Protein AF-0000000087535890 (afdb_homodimer)

Radius of gyration: 18.13 Å; Cα contacts (8 Å, |Δi|>4): 231; chains: 2; bounding box: 30×66×37 Å

Organism: NCBI:txid39488

Solvent-accessible surface area (backbone atoms only — not comparable to full-atom values): 9584 Å² total; per-residue (Å²): 128,62,66,69,53,56,51,42,22,40,35,28,45,42,50,36,36,70,68,44,39,50,53,51,56,54,28,70,76,42,71,39,33,67,68,61,49,46,72,75,47,94,60,54,68,70,59,50,51,51,51,48,50,48,30,42,75,38,46,49,34,42,77,47,78,55,89,96,42,54,36,33,33,62,30,28,66,54,31,39,53,41,15,54,57,40,33,60,60,32,104,128,61,68,69,52,55,52,42,22,40,35,28,45,45,51,34,35,69,67,45,41,51,52,51,57,54,27,70,75,41,72,40,33,67,69,61,48,45,71,73,47,94,60,54,67,70,57,51,49,53,52,48,50,49,29,42,75,37,46,49,35,42,77,47,79,54,90,97,42,52,34,32,33,60,29,29,66,54,30,37,53,42,15,54,57,40,32,61,60,32,102

Sequence (182 aa):
MNKKFVVHARVLKAMSDENRLRILDLLREREYNASELLDEMDFGQSTLSHHMRILLQAGAVKARKNGKWTYYSLNKEIFSTVSEWIAEYGEMNKKFVVHARVLKAMSDENRLRILDLLREREYNASELLDEMDFGQSTLSHHMRILLQAGAVKARKNGKWTYYSLNKEIFSTVSEWIAEYGE

pLDDT: mean 94.13, std 8.7, range [44.62, 98.56]

Foldseek 3Di:
DPPLVVLLVLQVVLCVDPLSVVLQVVQVVHKDWLVRSQVVDPDDSVVSVVSVVSCVVSVQKDWDDDVPTIIIHGPVVNVVSSVVVVVVVVD/DPPLVVLLVLQVVLCVDPLSVVLQVVQVVHKDWLVRSQVVDPDDSVVSVVSVVSCVVSVQKDWDDDVPTIIIHGPVVNVVSSVVVVVVVVD

Nearest PDB structures (foldseek):
  7p6f-assembly2_CCC-2  TM=9.336E-01  e=3.146E-07  Streptomyces griseus
  7p6f-assembly1_BBB  TM=9.376E-01  e=7.823E-07  Streptomyces griseus
  3f6o-assembly1_A  TM=8.842E-01  e=6.436E-07  Rhodococcus jostii RHA1
  3f6v-assembly1_A-2  TM=8.849E-01  e=7.823E-07  Rhodococcus jostii RHA1
  4k2e-assembly1_B  TM=7.793E-01  e=6.436E-07  Vibrio cholerae O1 biovar El Tor str. N16961

Secondary structure (DSSP, 8-state):
--HHHHHHHHHHHHHTSHHHHHHHHHHHHS-EEHHHHHHT-SS-HHHHHHHHHHHHHTTSEEEEEETTEEEEEE-HHHHHHHHHHHHGGG-/--HHHHHHHHHHHHHTSHHHHHHHHHHHHS-EEHHHHHHT-SS-HHHHHHHHHHHHHTTSEEEEEETTEEEEEE-HHHHHHHHHHHHGGG-

Structure (mmCIF, N/CA/C/O backbone):
data_AF-0000000087535890-model_v1
#
loop_
_entity.id
_entity.type
_entity.pdbx_description
1 polymer 'ArsR family transcriptional regulator'
#
loop_
_atom_site.group_PDB
_atom_site.id
_atom_site.type_symbol
_atom_site.label_atom_id
_atom_site.label_alt_id
_atom_site.label_comp_id
_atom_site.label_asym_id
_atom_site.label_entity_id
_atom_site.label_seq_id
_atom_site.pdbx_PDB_ins_code
_atom_site.Cartn_x
_atom_site.Cartn_y
_atom_site.Cartn_z
_atom_site.occupancy
_atom_site.B_iso_or_equiv
_atom_site.auth_seq_id
_atom_site.auth_comp_id
_atom_site.auth_asym_id
_atom_site.auth_atom_id
_atom_site.pdbx_PDB_model_num
ATOM 1 N N . MET A 1 1 ? 3.092 0.741 17.969 1 44.91 1 MET A N 1
ATOM 2 C CA . MET A 1 1 ? 2.523 0.542 16.641 1 44.91 1 MET A CA 1
ATOM 3 C C . MET A 1 1 ? 1.723 -0.755 16.578 1 44.91 1 MET A C 1
ATOM 5 O O . MET A 1 1 ? 2.213 -1.812 16.984 1 44.91 1 MET A O 1
ATOM 9 N N . ASN A 1 2 ? 0.434 -0.676 16.516 1 57.34 2 ASN A N 1
ATOM 10 C CA . ASN A 1 2 ? -0.411 -1.859 16.641 1 57.34 2 ASN A CA 1
ATOM 11 C C . ASN A 1 2 ? -0.074 -2.898 15.578 1 57.34 2 ASN A C 1
ATOM 13 O O . ASN A 1 2 ? 0.316 -2.547 14.461 1 57.34 2 ASN A O 1
ATOM 17 N N . LYS A 1 3 ? 0.353 -4.129 15.906 1 59.72 3 LYS A N 1
ATOM 18 C CA . LYS A 1 3 ? 0.705 -5.289 15.094 1 59.72 3 LYS A CA 1
ATOM 19 C C . LYS A 1 3 ? -0.044 -5.281 13.766 1 59.72 3 LYS A C 1
ATOM 21 O O . LYS A 1 3 ? 0.509 -5.668 12.734 1 59.72 3 LYS A O 1
ATOM 26 N N . LYS A 1 4 ? -1.198 -4.906 13.828 1 70.12 4 LYS A N 1
ATOM 27 C CA . LYS A 1 4 ? -2.027 -4.863 12.633 1 70.12 4 LYS A CA 1
ATOM 28 C C . LYS A 1 4 ? -1.48 -3.861 11.617 1 70.12 4 LYS A C 1
ATOM 30 O O . LYS A 1 4 ? -1.542 -4.094 10.406 1 70.12 4 LYS A O 1
ATOM 35 N N . PHE A 1 5 ? -0.737 -2.928 12.242 1 75.44 5 PHE A N 1
ATOM 36 C CA . PHE A 1 5 ? -0.159 -1.899 11.383 1 75.44 5 PHE A CA 1
ATOM 37 C C . PHE A 1 5 ? 1.041 -2.443 10.617 1 75.44 5 PHE A C 1
ATOM 39 O O . PHE A 1 5 ? 1.198 -2.174 9.43 1 75.44 5 PHE A O 1
ATOM 46 N N . VAL A 1 6 ? 1.677 -3.387 11.32 1 82.62 6 VAL A N 1
ATOM 47 C CA . VAL A 1 6 ? 2.914 -3.898 10.734 1 82.62 6 VAL A CA 1
ATOM 48 C C . VAL A 1 6 ? 2.59 -4.812 9.562 1 82.62 6 VAL A C 1
ATOM 50 O O . VAL A 1 6 ? 3.217 -4.719 8.5 1 82.62 6 VAL A O 1
ATOM 53 N N . VAL A 1 7 ? 1.559 -5.625 9.734 1 88.75 7 VAL A N 1
ATOM 54 C CA . VAL A 1 7 ? 1.182 -6.566 8.688 1 88.75 7 VAL A CA 1
ATOM 55 C C . VAL A 1 7 ? 0.632 -5.805 7.484 1 88.75 7 VAL A C 1
ATOM 57 O O . VAL A 1 7 ? 0.99 -6.098 6.34 1 88.75 7 VAL A O 1
ATOM 60 N N . HIS A 1 8 ? -0.123 -4.809 7.738 1 90.69 8 HIS A N 1
ATOM 61 C CA . HIS A 1 8 ? -0.719 -4.02 6.668 1 90.69 8 HIS A CA 1
ATOM 62 C C . HIS A 1 8 ? 0.344 -3.242 5.898 1 90.69 8 HIS A C 1
ATOM 64 O O . HIS A 1 8 ? 0.326 -3.209 4.668 1 90.69 8 HIS A O 1
ATOM 70 N N . ALA A 1 9 ? 1.302 -2.801 6.68 1 90.44 9 ALA A N 1
ATOM 71 C CA . ALA A 1 9 ? 2.385 -2.061 6.035 1 90.44 9 ALA A CA 1
ATOM 72 C C . ALA A 1 9 ? 3.205 -2.971 5.125 1 90.44 9 ALA A C 1
ATOM 74 O O . 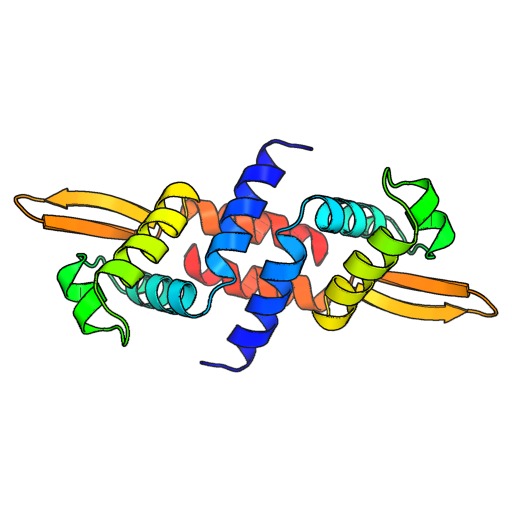ALA A 1 9 ? 3.629 -2.559 4.043 1 90.44 9 ALA A O 1
ATOM 75 N N . ARG A 1 10 ? 3.441 -4.172 5.52 1 92.44 10 ARG A N 1
ATOM 76 C CA . ARG A 1 10 ? 4.184 -5.133 4.715 1 92.44 10 ARG A CA 1
ATOM 77 C C . ARG A 1 10 ? 3.441 -5.449 3.418 1 92.44 10 ARG A C 1
ATOM 79 O O . ARG A 1 10 ? 4.055 -5.555 2.355 1 92.44 10 ARG A O 1
ATOM 86 N N . VAL A 1 11 ? 2.156 -5.602 3.559 1 95.62 11 VAL A N 1
ATOM 87 C CA . VAL A 1 11 ? 1.337 -5.906 2.391 1 95.62 11 VAL A CA 1
ATOM 88 C C . VAL A 1 11 ? 1.341 -4.715 1.433 1 95.62 11 VAL A C 1
ATOM 90 O O . VAL A 1 11 ? 1.484 -4.887 0.22 1 95.62 11 VAL A O 1
ATOM 93 N N . LEU A 1 12 ? 1.231 -3.514 2.008 1 94.81 12 LEU A N 1
ATOM 94 C CA . LEU A 1 12 ? 1.282 -2.312 1.18 1 94.81 12 LEU A CA 1
ATOM 95 C C . LEU A 1 12 ? 2.6 -2.236 0.415 1 94.81 12 LEU A C 1
ATOM 97 O O . LEU A 1 12 ? 2.607 -1.967 -0.789 1 94.81 12 LEU A O 1
ATOM 101 N N . LYS A 1 13 ? 3.65 -2.49 1.114 1 93.75 13 LYS A N 1
ATOM 102 C CA . LYS A 1 13 ? 4.973 -2.463 0.497 1 93.75 13 LYS A CA 1
ATOM 103 C C . LYS A 1 13 ? 5.082 -3.496 -0.622 1 93.75 13 LYS A C 1
ATOM 105 O O . LYS A 1 13 ? 5.633 -3.211 -1.686 1 93.75 13 LYS A O 1
ATOM 110 N N . ALA A 1 14 ? 4.566 -4.605 -0.375 1 95.5 14 ALA A N 1
ATOM 111 C CA . ALA A 1 14 ? 4.605 -5.676 -1.368 1 95.5 14 ALA A CA 1
ATOM 112 C C . ALA A 1 14 ? 3.828 -5.289 -2.623 1 95.5 14 ALA A C 1
ATOM 114 O O . ALA A 1 14 ? 4.227 -5.637 -3.738 1 95.5 14 ALA A O 1
ATOM 115 N N . MET A 1 15 ? 2.771 -4.547 -2.479 1 94.5 15 MET A N 1
ATOM 116 C CA . MET A 1 15 ? 1.886 -4.176 -3.58 1 94.5 15 MET A CA 1
ATOM 117 C C . MET A 1 15 ? 2.402 -2.936 -4.301 1 94.5 15 MET A C 1
ATOM 119 O O . MET A 1 15 ? 1.854 -2.537 -5.328 1 94.5 15 MET A O 1
ATOM 123 N N . SER A 1 16 ? 3.371 -2.281 -3.758 1 93.38 16 SER A N 1
ATOM 124 C CA . SER A 1 16 ? 3.793 -0.987 -4.285 1 93.38 16 SER A CA 1
ATOM 125 C C . SER A 1 16 ? 4.715 -1.153 -5.488 1 93.38 16 SER A C 1
ATOM 127 O O . SER A 1 16 ? 5.125 -0.167 -6.102 1 93.38 16 SER A O 1
ATOM 129 N N . ASP A 1 17 ? 5.043 -2.35 -5.918 1 94.06 17 ASP A N 1
ATOM 130 C CA . ASP A 1 17 ? 5.902 -2.654 -7.059 1 94.06 17 ASP A CA 1
ATOM 131 C C . ASP A 1 17 ? 5.074 -3.074 -8.273 1 94.06 17 ASP A C 1
ATOM 133 O O . ASP A 1 17 ? 4.18 -3.916 -8.156 1 94.06 17 ASP A O 1
ATOM 137 N N . GLU A 1 18 ? 5.434 -2.535 -9.375 1 92.44 18 GLU A N 1
ATOM 138 C CA . GLU A 1 18 ? 4.648 -2.756 -10.586 1 92.44 18 GLU A CA 1
ATOM 139 C C . GLU A 1 18 ? 4.645 -4.23 -10.984 1 92.44 18 GLU A C 1
ATOM 141 O O . GLU A 1 18 ? 3.613 -4.766 -11.383 1 92.44 18 GLU A O 1
ATOM 146 N N . ASN A 1 19 ? 5.773 -4.801 -10.938 1 94.81 19 ASN A N 1
ATOM 147 C CA . ASN A 1 19 ? 5.859 -6.215 -11.297 1 94.81 19 ASN A CA 1
ATOM 148 C C . ASN A 1 19 ? 5.051 -7.082 -10.336 1 94.81 19 ASN A C 1
ATOM 150 O O . ASN A 1 19 ? 4.391 -8.031 -10.758 1 94.81 19 ASN A O 1
ATOM 154 N N . ARG A 1 20 ? 5.121 -6.789 -9.141 1 96.5 20 ARG A N 1
ATOM 155 C CA . ARG A 1 20 ? 4.352 -7.547 -8.164 1 96.5 20 ARG A CA 1
ATOM 156 C C . ARG A 1 20 ? 2.854 -7.34 -8.359 1 96.5 20 ARG A C 1
ATOM 158 O O . ARG A 1 20 ? 2.061 -8.258 -8.148 1 96.5 20 ARG A O 1
ATOM 165 N N . LEU A 1 21 ? 2.445 -6.16 -8.758 1 95 21 LEU A N 1
ATOM 166 C CA . LEU A 1 21 ? 1.038 -5.926 -9.062 1 95 21 LEU A CA 1
ATOM 167 C C . LEU A 1 21 ? 0.593 -6.77 -10.25 1 95 21 LEU A C 1
ATOM 169 O O . LEU A 1 21 ? -0.532 -7.273 -10.273 1 95 21 LEU A O 1
ATOM 173 N N . ARG A 1 22 ? 1.452 -6.855 -11.156 1 95.12 22 ARG A N 1
ATOM 174 C CA . ARG A 1 22 ? 1.145 -7.688 -12.312 1 95.12 22 ARG A CA 1
ATOM 175 C C . ARG A 1 22 ? 0.943 -9.141 -11.906 1 95.12 22 ARG A C 1
ATOM 177 O O . ARG A 1 22 ? 0.009 -9.797 -12.367 1 95.12 22 ARG A O 1
ATOM 184 N N . ILE A 1 23 ? 1.813 -9.594 -11.086 1 97.75 23 ILE A N 1
ATOM 185 C CA . ILE A 1 23 ? 1.702 -10.961 -10.578 1 97.75 23 ILE A CA 1
ATOM 186 C C . ILE A 1 23 ? 0.367 -11.133 -9.859 1 97.75 23 ILE A C 1
ATOM 188 O O . ILE A 1 23 ? -0.351 -12.109 -10.102 1 97.75 23 ILE A O 1
ATOM 192 N N . LEU A 1 24 ? 0.043 -10.25 -9.023 1 97.38 24 LEU A N 1
ATOM 193 C CA . LEU A 1 24 ? -1.197 -10.328 -8.258 1 97.38 24 LEU A CA 1
ATOM 194 C C . LEU A 1 24 ? -2.408 -10.312 -9.18 1 97.38 24 LEU A C 1
ATOM 196 O O . LEU A 1 24 ? -3.398 -11.008 -8.93 1 97.38 24 LEU A O 1
ATOM 200 N N . ASP A 1 25 ? -2.33 -9.523 -10.188 1 95.94 25 ASP A N 1
ATOM 201 C CA . ASP A 1 25 ? -3.432 -9.453 -11.148 1 95.94 25 ASP A CA 1
ATOM 202 C C . ASP A 1 25 ? -3.66 -10.805 -11.82 1 95.94 25 ASP A C 1
ATOM 204 O O . ASP A 1 25 ? -4.801 -11.227 -12.016 1 95.94 25 ASP A O 1
ATOM 208 N N . LEU A 1 26 ? -2.623 -11.438 -12.195 1 97.5 26 LEU A N 1
ATOM 209 C CA . LEU A 1 26 ? -2.738 -12.773 -12.773 1 97.5 26 LEU A CA 1
ATOM 210 C C . LEU A 1 26 ? -3.391 -13.734 -11.789 1 97.5 26 LEU A C 1
ATOM 212 O O . LEU A 1 26 ? -4.273 -14.508 -12.164 1 97.5 26 LEU A O 1
ATOM 216 N N . LEU A 1 27 ? -3.016 -13.625 -10.562 1 97.88 27 LEU A N 1
ATOM 217 C CA . LEU A 1 27 ? -3.475 -14.555 -9.531 1 97.88 27 LEU A CA 1
ATOM 218 C C . LEU A 1 27 ? -4.934 -14.289 -9.18 1 97.88 27 LEU A C 1
ATOM 220 O O . LEU A 1 27 ? -5.582 -15.125 -8.539 1 97.88 27 LEU A O 1
ATOM 224 N N . ARG A 1 28 ? -5.395 -13.172 -9.547 1 96.06 28 ARG A N 1
ATOM 225 C CA . ARG A 1 28 ? -6.82 -12.914 -9.375 1 96.06 28 ARG A CA 1
ATOM 226 C C . ARG A 1 28 ? -7.652 -13.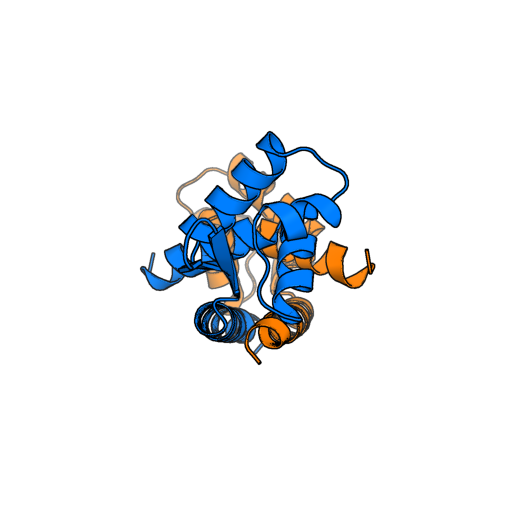82 -10.273 1 96.06 28 ARG A C 1
ATOM 228 O O . ARG A 1 28 ? -8.82 -14.094 -9.977 1 96.06 28 ARG A O 1
ATOM 235 N N . GLU A 1 29 ? -7.094 -14.195 -11.297 1 95.81 29 GLU A N 1
ATOM 236 C CA . GLU A 1 29 ? -7.816 -14.977 -12.297 1 95.81 29 GLU A CA 1
ATOM 237 C C . GLU A 1 29 ? -7.859 -16.453 -11.914 1 95.81 29 GLU A C 1
ATOM 239 O O . GLU A 1 29 ? -8.891 -17.109 -12.086 1 95.81 29 GLU A O 1
ATOM 244 N N . ARG A 1 30 ? -6.789 -16.953 -11.547 1 96.81 30 ARG A N 1
ATOM 245 C CA . ARG A 1 30 ? -6.633 -18.344 -11.172 1 96.81 30 ARG A CA 1
ATOM 246 C C . ARG A 1 30 ? -5.301 -18.578 -10.461 1 96.81 30 ARG A C 1
ATOM 248 O O . ARG A 1 30 ? -4.52 -17.641 -10.273 1 96.81 30 ARG A O 1
ATOM 255 N N . GLU A 1 31 ? -5.098 -19.797 -9.977 1 97.88 31 GLU A N 1
ATOM 256 C CA . GLU A 1 31 ? -3.789 -20.188 -9.461 1 97.88 31 GLU A CA 1
ATOM 257 C C . GLU A 1 31 ? -2.777 -20.359 -10.594 1 97.88 31 GLU A C 1
ATOM 259 O O . GLU A 1 31 ? -3.141 -20.75 -11.703 1 97.88 31 GLU A O 1
ATOM 264 N N . TYR A 1 32 ? -1.503 -20.062 -10.305 1 98.19 32 TYR A N 1
ATOM 265 C CA . TYR A 1 32 ? -0.398 -20.266 -11.234 1 98.19 32 TYR A CA 1
ATOM 266 C C . TYR A 1 32 ? 0.781 -20.938 -10.539 1 98.19 32 TYR A C 1
ATOM 268 O O . TYR A 1 32 ? 1.01 -20.719 -9.344 1 98.19 32 TYR A O 1
ATOM 276 N N . ASN A 1 33 ? 1.423 -21.781 -11.273 1 97.69 33 ASN A N 1
ATOM 277 C CA . ASN A 1 33 ? 2.729 -22.203 -10.766 1 97.69 33 ASN A CA 1
ATOM 278 C C . ASN A 1 33 ? 3.842 -21.297 -11.289 1 97.69 33 ASN A C 1
ATOM 280 O O . ASN A 1 33 ? 3.594 -20.406 -12.109 1 97.69 33 ASN A O 1
ATOM 284 N N . ALA A 1 34 ? 5.094 -21.453 -10.75 1 96.44 34 ALA A N 1
ATOM 285 C CA . ALA A 1 34 ? 6.195 -20.547 -11.078 1 96.44 34 ALA A CA 1
ATOM 286 C C . ALA A 1 34 ? 6.441 -20.516 -12.586 1 96.44 34 ALA A C 1
ATOM 288 O O . ALA A 1 34 ? 6.645 -19.438 -13.156 1 96.44 34 ALA A O 1
ATOM 289 N N . SER A 1 35 ? 6.398 -21.656 -13.203 1 96.94 35 SER A N 1
ATOM 290 C CA . SER A 1 35 ? 6.652 -21.734 -14.641 1 96.94 35 SER A CA 1
ATOM 291 C C . SER A 1 35 ? 5.586 -20.984 -15.43 1 96.94 35 SER A C 1
ATOM 293 O O . SER A 1 35 ? 5.902 -20.266 -16.375 1 96.94 35 SER A O 1
ATOM 295 N N . GLU A 1 36 ? 4.344 -21.188 -15.094 1 98.06 36 GLU A N 1
ATOM 296 C CA . GLU A 1 36 ? 3.24 -20.484 -15.742 1 98.06 36 GLU A CA 1
ATOM 297 C C . GLU A 1 36 ? 3.359 -18.969 -15.562 1 98.06 36 GLU A C 1
ATOM 299 O O . GLU A 1 36 ? 3.115 -18.203 -16.5 1 98.06 36 GLU A O 1
ATOM 304 N N . LEU A 1 37 ? 3.691 -18.531 -14.32 1 98.12 37 LEU A N 1
ATOM 305 C CA . LEU A 1 37 ? 3.883 -17.109 -14.055 1 98.12 37 LEU A CA 1
ATOM 306 C C . LEU A 1 37 ? 5.012 -16.547 -14.906 1 98.12 37 LEU A C 1
ATOM 308 O O . LEU A 1 37 ? 4.879 -15.461 -15.484 1 98.12 37 LEU A O 1
ATOM 312 N N . LEU A 1 38 ? 6.109 -17.312 -14.93 1 97.75 38 LEU A N 1
ATOM 313 C CA . LEU A 1 38 ? 7.281 -16.875 -15.68 1 97.75 38 LEU A CA 1
ATOM 314 C C . LEU A 1 38 ? 6.93 -16.641 -17.141 1 97.75 38 LEU A C 1
ATOM 316 O O . LEU A 1 38 ? 7.395 -15.672 -17.75 1 97.75 38 LEU A O 1
ATOM 320 N N . ASP A 1 39 ? 6.066 -17.453 -17.688 1 97.88 39 ASP A N 1
ATOM 321 C CA . ASP A 1 39 ? 5.645 -17.375 -19.078 1 97.88 39 ASP A CA 1
ATOM 322 C C . ASP A 1 39 ? 4.887 -16.062 -19.344 1 97.88 39 ASP A C 1
ATOM 324 O O . ASP A 1 39 ? 4.816 -15.609 -20.484 1 97.88 39 ASP A O 1
ATOM 328 N N . GLU A 1 40 ? 4.328 -15.5 -18.328 1 97.44 40 GLU A N 1
ATOM 329 C CA . GLU A 1 40 ? 3.506 -14.305 -18.469 1 97.44 40 GLU A CA 1
ATOM 330 C C . GLU A 1 40 ? 4.301 -13.039 -18.141 1 97.44 40 GLU A C 1
ATOM 332 O O . GLU A 1 40 ? 3.775 -11.93 -18.234 1 97.44 40 GLU A O 1
ATOM 337 N N . MET A 1 41 ? 5.551 -13.188 -17.75 1 96.94 41 MET A N 1
ATOM 338 C CA . MET A 1 41 ? 6.355 -12.055 -17.297 1 96.94 41 MET A CA 1
ATOM 339 C C . MET A 1 41 ? 7.438 -11.711 -18.312 1 96.94 41 MET A C 1
ATOM 341 O O . MET A 1 41 ? 7.703 -12.492 -19.219 1 96.94 41 MET A O 1
ATOM 345 N N . ASP A 1 42 ? 7.934 -10.531 -18.141 1 96.5 42 ASP A N 1
ATOM 346 C CA . ASP A 1 42 ? 8.984 -10.062 -19.031 1 96.5 42 ASP A CA 1
ATOM 347 C C . ASP A 1 42 ? 10.344 -10.055 -18.328 1 96.5 42 ASP A C 1
ATOM 349 O O . ASP A 1 42 ? 11.273 -9.383 -18.781 1 96.5 42 ASP A O 1
ATOM 353 N N . PHE A 1 43 ? 10.453 -10.664 -17.219 1 95.75 43 PHE A N 1
ATOM 354 C CA . PHE A 1 43 ? 11.695 -10.781 -16.469 1 95.75 43 PHE A CA 1
ATOM 355 C C . PHE A 1 43 ? 12.016 -12.242 -16.172 1 95.75 43 PHE A C 1
ATOM 357 O O . PHE A 1 43 ? 11.18 -13.117 -16.375 1 95.75 43 PHE A O 1
ATOM 364 N N . GLY A 1 44 ? 13.172 -12.609 -15.719 1 96.12 44 GLY A N 1
ATOM 365 C CA . GLY A 1 44 ? 13.664 -13.969 -15.578 1 96.12 44 GLY A CA 1
ATOM 366 C C . GLY A 1 44 ? 13.305 -14.602 -14.25 1 96.12 44 GLY A C 1
ATOM 367 O O . GLY A 1 44 ? 12.719 -13.953 -13.383 1 96.12 44 GLY A O 1
ATOM 368 N N . GLN A 1 45 ? 13.695 -15.797 -14.133 1 97.12 45 GLN A N 1
ATOM 369 C CA . GLN A 1 45 ? 13.344 -16.656 -13 1 97.12 45 GLN A CA 1
ATOM 370 C C . GLN A 1 45 ? 13.867 -16.078 -11.688 1 97.12 45 GLN A C 1
ATOM 372 O O . GLN A 1 45 ? 13.188 -16.141 -10.664 1 97.12 45 GLN A O 1
ATOM 377 N N . SER A 1 46 ? 15.023 -15.641 -11.727 1 98.19 46 SER A N 1
ATOM 378 C CA . SER A 1 46 ? 15.586 -15.078 -10.5 1 98.19 46 SER A CA 1
ATOM 379 C C . SER A 1 46 ? 14.742 -13.922 -9.984 1 98.19 46 SER A C 1
ATOM 381 O O . SER A 1 46 ? 14.477 -13.82 -8.789 1 98.19 46 SER A O 1
ATOM 383 N N . THR A 1 47 ? 14.344 -13.008 -10.891 1 97.88 47 THR A N 1
ATOM 384 C CA . THR A 1 47 ? 13.508 -11.859 -10.547 1 97.88 47 THR A CA 1
ATOM 385 C C . THR A 1 47 ? 12.141 -12.312 -10.047 1 97.88 47 THR A C 1
ATOM 387 O O . THR A 1 47 ? 11.625 -11.789 -9.062 1 97.88 47 THR A O 1
ATOM 390 N N . LEU A 1 48 ? 11.578 -13.258 -10.734 1 98.12 48 LEU A N 1
ATOM 391 C CA . LEU A 1 48 ? 10.297 -13.797 -10.297 1 98.12 48 LEU A CA 1
ATOM 392 C C . LEU A 1 48 ? 10.398 -14.359 -8.883 1 98.12 48 LEU A C 1
ATOM 394 O O . LEU A 1 48 ? 9.531 -14.086 -8.039 1 98.12 48 LEU A O 1
ATOM 398 N N . SER A 1 49 ? 11.438 -15.094 -8.656 1 97.75 49 SER A N 1
ATOM 399 C CA . SER A 1 49 ? 11.641 -15.688 -7.336 1 97.75 49 SER A CA 1
ATOM 400 C C . SER A 1 49 ? 11.734 -14.609 -6.254 1 97.75 49 SER A C 1
ATOM 402 O O . SER A 1 49 ? 11.148 -14.75 -5.176 1 97.75 49 SER A O 1
ATOM 404 N N . HIS A 1 50 ? 12.438 -13.625 -6.562 1 98.31 50 HIS A N 1
ATOM 405 C CA . HIS A 1 50 ? 12.562 -12.5 -5.641 1 98.31 50 HIS A CA 1
ATOM 406 C C . HIS A 1 50 ? 11.203 -11.883 -5.328 1 98.31 50 HIS A C 1
ATOM 408 O O . HIS A 1 50 ? 10.852 -11.719 -4.16 1 98.31 50 HIS A O 1
ATOM 414 N N . HIS A 1 51 ? 10.438 -11.516 -6.371 1 98.06 51 HIS A N 1
ATOM 415 C CA . HIS A 1 51 ? 9.125 -10.922 -6.172 1 98.06 51 HIS A CA 1
ATOM 416 C C . HIS A 1 51 ? 8.203 -11.875 -5.41 1 98.06 51 HIS A C 1
ATOM 418 O O . HIS A 1 51 ? 7.465 -11.445 -4.516 1 98.06 51 HIS A O 1
ATOM 424 N N . MET A 1 52 ? 8.281 -13.133 -5.738 1 98.25 52 MET A N 1
ATOM 425 C CA . MET A 1 52 ? 7.43 -14.125 -5.082 1 98.25 52 MET A CA 1
ATOM 426 C C . MET A 1 52 ? 7.785 -14.258 -3.607 1 98.25 52 MET A C 1
ATOM 428 O O . MET A 1 52 ? 6.902 -14.406 -2.762 1 98.25 52 MET A O 1
ATOM 432 N N . ARG A 1 53 ? 9.047 -14.25 -3.34 1 98.31 53 ARG A N 1
ATOM 433 C CA . ARG A 1 53 ? 9.469 -14.297 -1.945 1 98.31 53 ARG A CA 1
ATOM 434 C C . ARG A 1 53 ? 8.883 -13.141 -1.149 1 98.31 53 ARG A C 1
ATOM 436 O O . ARG A 1 53 ? 8.367 -13.336 -0.045 1 98.31 53 ARG A O 1
ATOM 443 N N . ILE A 1 54 ? 8.914 -11.977 -1.643 1 98 54 ILE A N 1
ATOM 444 C CA . ILE A 1 54 ? 8.391 -10.781 -0.988 1 98 54 ILE A CA 1
ATOM 445 C C . ILE A 1 54 ? 6.879 -10.922 -0.804 1 98 54 ILE A C 1
ATOM 447 O O . ILE A 1 54 ? 6.352 -10.648 0.279 1 98 54 ILE A O 1
ATOM 451 N N . LEU A 1 55 ? 6.145 -11.352 -1.832 1 98.44 55 LEU A N 1
ATOM 452 C CA . LEU A 1 55 ? 4.691 -11.484 -1.801 1 98.44 55 LEU A CA 1
ATOM 453 C C . LEU A 1 55 ? 4.27 -12.547 -0.789 1 98.44 55 LEU A C 1
ATOM 455 O O . LEU A 1 55 ? 3.281 -12.367 -0.07 1 98.44 55 LEU A O 1
ATOM 459 N N . LEU A 1 56 ? 5.07 -13.633 -0.746 1 98.38 56 LEU A N 1
ATOM 460 C CA . LEU A 1 56 ? 4.789 -14.711 0.197 1 98.38 56 LEU A CA 1
ATOM 461 C C . LEU A 1 56 ? 5.055 -14.266 1.63 1 98.38 56 LEU A C 1
ATOM 463 O O . LEU A 1 56 ? 4.227 -14.484 2.518 1 98.38 56 LEU A O 1
ATOM 467 N N . GLN A 1 57 ? 6.145 -13.609 1.86 1 97.62 57 GLN A N 1
ATOM 468 C CA . GLN A 1 57 ? 6.516 -13.141 3.189 1 97.62 57 GLN A CA 1
ATOM 469 C C . GLN A 1 57 ? 5.523 -12.102 3.707 1 97.62 57 GLN A C 1
ATOM 471 O O . GLN A 1 57 ? 5.242 -12.055 4.906 1 97.62 57 GLN A O 1
ATOM 476 N N . ALA A 1 58 ? 5.004 -11.297 2.82 1 97.25 58 ALA A N 1
ATOM 477 C CA . ALA A 1 58 ? 4.039 -10.266 3.186 1 97.25 58 ALA A CA 1
ATOM 478 C C . ALA A 1 58 ? 2.672 -10.875 3.486 1 97.25 58 ALA A C 1
ATOM 480 O O . ALA A 1 58 ? 1.796 -10.211 4.043 1 97.25 58 ALA A O 1
ATOM 481 N N . GLY A 1 59 ? 2.457 -12.094 3.084 1 97.56 59 GLY A N 1
ATOM 482 C CA . GLY A 1 59 ? 1.176 -12.758 3.271 1 97.56 59 GLY A CA 1
ATOM 483 C C . GLY A 1 59 ? 0.175 -12.438 2.176 1 97.56 59 GLY A C 1
ATOM 484 O O . GLY A 1 59 ? -1.009 -12.766 2.299 1 97.56 59 GLY A O 1
ATOM 485 N N . ALA A 1 60 ? 0.539 -11.828 1.124 1 98.06 60 ALA A N 1
ATOM 486 C CA . ALA A 1 60 ? -0.34 -11.43 0.028 1 98.06 60 ALA A CA 1
ATOM 487 C C . ALA A 1 60 ? -0.685 -12.625 -0.859 1 98.06 60 ALA A C 1
ATOM 489 O O . ALA A 1 60 ? -1.734 -12.641 -1.506 1 98.06 60 ALA A O 1
ATOM 490 N N . VAL A 1 61 ? 0.244 -13.602 -0.873 1 98.56 61 VAL A N 1
ATOM 491 C CA . VAL A 1 61 ? 0.117 -14.789 -1.718 1 98.56 61 VAL A CA 1
ATOM 492 C C . VAL A 1 61 ? 0.268 -16.047 -0.869 1 98.56 61 VAL A C 1
ATOM 494 O O . VAL A 1 61 ? 1.016 -16.062 0.111 1 98.56 61 VAL A O 1
ATOM 497 N N . LYS A 1 62 ? -0.429 -17.047 -1.208 1 98.38 62 LYS A N 1
ATOM 498 C CA . LYS A 1 62 ? -0.312 -18.359 -0.594 1 98.38 62 LYS A CA 1
ATOM 499 C C . LYS A 1 62 ? 0.326 -19.359 -1.556 1 98.38 62 LYS A C 1
ATOM 501 O O . LYS A 1 62 ? 0.206 -19.219 -2.775 1 98.38 62 LYS A O 1
ATOM 506 N N . ALA A 1 63 ? 0.947 -20.312 -0.951 1 98.19 63 ALA A N 1
ATOM 507 C CA . ALA A 1 63 ? 1.568 -21.359 -1.742 1 98.19 63 ALA A CA 1
ATOM 508 C C . ALA A 1 63 ? 1.057 -22.734 -1.319 1 98.19 63 ALA A C 1
ATOM 510 O O . ALA A 1 63 ? 0.851 -23 -0.13 1 98.19 63 ALA A O 1
ATOM 511 N N . ARG A 1 64 ? 0.794 -23.578 -2.252 1 97.5 64 ARG A N 1
ATOM 512 C CA . ARG A 1 64 ? 0.477 -24.984 -1.991 1 97.5 64 ARG A CA 1
ATOM 513 C C . ARG A 1 64 ? 1.237 -25.906 -2.941 1 97.5 64 ARG A C 1
ATOM 515 O O . ARG A 1 64 ? 1.435 -25.578 -4.109 1 97.5 64 ARG A O 1
ATOM 522 N N . LYS A 1 65 ? 1.592 -27.016 -2.424 1 96.81 65 LYS A N 1
ATOM 523 C CA . LYS A 1 65 ? 2.311 -28 -3.238 1 96.81 65 LYS A CA 1
ATOM 524 C C . LYS A 1 65 ? 1.351 -29 -3.869 1 96.81 65 LYS A C 1
ATOM 526 O O . LYS A 1 65 ? 0.405 -29.453 -3.223 1 96.81 65 LYS A O 1
ATOM 531 N N . ASN A 1 66 ? 1.586 -29.25 -5.137 1 95.56 66 ASN A N 1
ATOM 532 C CA . ASN A 1 66 ? 0.896 -30.312 -5.871 1 95.56 66 ASN A CA 1
ATOM 533 C C . ASN A 1 66 ? 1.865 -31.125 -6.723 1 95.56 66 ASN A C 1
ATOM 535 O O . ASN A 1 66 ? 2.186 -30.734 -7.848 1 95.56 66 ASN A O 1
ATOM 539 N N . GLY A 1 67 ? 2.186 -32.344 -6.211 1 95.25 67 GLY A N 1
ATOM 540 C CA . GLY A 1 67 ? 3.215 -33.094 -6.895 1 95.25 67 GLY A CA 1
ATOM 541 C C . GLY A 1 67 ? 4.551 -32.406 -6.957 1 95.25 67 GLY A C 1
ATOM 542 O O . GLY A 1 67 ? 5.09 -31.984 -5.926 1 95.25 67 GLY A O 1
ATOM 543 N N . LYS A 1 68 ? 5.07 -32.219 -8.18 1 94.56 68 LYS A N 1
ATOM 544 C CA . LYS A 1 68 ? 6.375 -31.594 -8.383 1 94.56 68 LYS A CA 1
ATOM 545 C C . LYS A 1 68 ? 6.254 -30.078 -8.477 1 94.56 68 LYS A C 1
ATOM 547 O O . LYS A 1 68 ? 7.262 -29.359 -8.523 1 94.56 68 LYS A O 1
ATOM 552 N N . TRP A 1 69 ? 4.984 -29.641 -8.438 1 95.12 69 TRP A N 1
ATOM 553 C CA . TRP A 1 69 ? 4.797 -28.219 -8.703 1 95.12 69 TRP A CA 1
ATOM 554 C C . TRP A 1 69 ? 4.305 -27.5 -7.453 1 95.12 69 TRP A C 1
ATOM 556 O O . TRP A 1 69 ? 3.609 -28.078 -6.621 1 95.12 69 TRP A O 1
ATOM 566 N N . THR A 1 70 ? 4.727 -26.25 -7.305 1 97 70 THR A N 1
ATOM 567 C CA . THR A 1 70 ? 4.156 -25.328 -6.328 1 97 70 THR A CA 1
ATOM 568 C C . THR A 1 70 ? 3.189 -24.359 -7 1 97 70 THR A C 1
ATOM 570 O O . THR A 1 70 ? 3.543 -23.703 -7.98 1 97 70 THR A O 1
ATOM 573 N N . TYR A 1 71 ? 1.957 -24.281 -6.445 1 98.38 71 TYR A N 1
ATOM 574 C CA . TYR A 1 71 ? 0.946 -23.375 -6.977 1 98.38 71 TY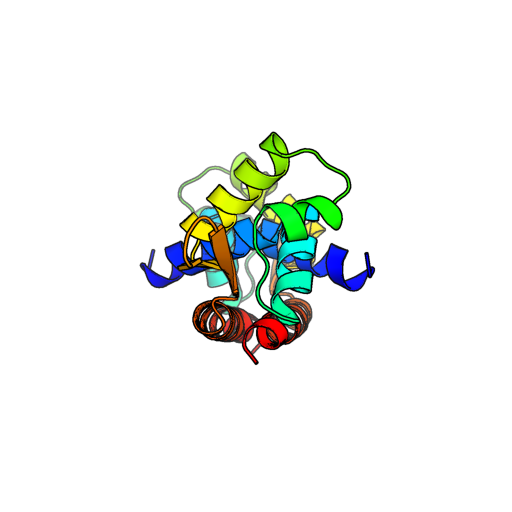R A CA 1
ATOM 575 C C . TYR A 1 71 ? 0.716 -22.203 -6.035 1 98.38 71 TYR A C 1
ATOM 577 O O . TYR A 1 71 ? 0.708 -22.359 -4.812 1 98.38 71 TYR A O 1
ATOM 585 N N . TYR A 1 72 ? 0.486 -21.047 -6.652 1 98.56 72 TYR A N 1
ATOM 586 C CA . TYR A 1 72 ? 0.295 -19.797 -5.914 1 98.56 72 TYR A CA 1
ATOM 587 C C . TYR A 1 72 ? -1.111 -19.25 -6.121 1 98.56 72 TYR A C 1
ATOM 589 O O . TYR A 1 72 ? -1.662 -19.344 -7.223 1 98.56 72 TYR A O 1
ATOM 597 N N . SER A 1 73 ? -1.679 -18.703 -5.055 1 98.38 73 SER A N 1
ATOM 598 C CA . SER A 1 73 ? -2.98 -18.047 -5.121 1 98.38 73 SER A CA 1
ATOM 599 C C . SER A 1 73 ? -3.008 -16.781 -4.262 1 98.38 73 SER A C 1
ATOM 601 O O . SER A 1 73 ? -2.152 -16.594 -3.393 1 98.38 73 SER A O 1
ATOM 603 N N . LEU A 1 74 ? -3.961 -15.938 -4.539 1 97.81 74 LEU A N 1
ATOM 604 C CA . LEU A 1 74 ? -4.137 -14.727 -3.734 1 97.81 74 LEU A CA 1
ATOM 605 C C . LEU A 1 74 ? -4.621 -15.078 -2.33 1 97.81 74 LEU A C 1
ATOM 607 O O . LEU A 1 74 ? -5.477 -15.953 -2.164 1 97.81 74 LEU A O 1
ATOM 611 N N . ASN A 1 75 ? -4.047 -14.438 -1.355 1 97.62 75 ASN A N 1
ATOM 612 C CA . ASN A 1 75 ? -4.637 -14.461 -0.022 1 97.62 75 ASN A CA 1
ATOM 613 C C . ASN A 1 75 ? -5.719 -13.391 0.128 1 97.62 75 ASN A C 1
ATOM 615 O O . ASN A 1 75 ? -5.461 -12.312 0.663 1 97.62 75 ASN A O 1
ATOM 619 N N . LYS A 1 76 ? -6.879 -13.703 -0.241 1 96.94 76 LYS A N 1
ATOM 620 C CA . LYS A 1 76 ? -7.969 -12.742 -0.356 1 96.94 76 LYS A CA 1
ATOM 621 C C . LYS A 1 76 ? -8.266 -12.086 0.992 1 96.94 76 LYS A C 1
ATOM 623 O O . LYS A 1 76 ? -8.594 -10.898 1.055 1 96.94 76 LYS A O 1
ATOM 628 N N . GLU A 1 77 ? -8.109 -12.82 2.02 1 96.75 77 GLU A N 1
ATOM 629 C CA . GLU A 1 77 ? -8.438 -12.336 3.355 1 96.75 77 GLU A CA 1
ATOM 630 C C . GLU A 1 77 ? -7.582 -11.125 3.732 1 96.75 77 GLU A C 1
ATOM 632 O O . GLU A 1 77 ? -8.086 -10.148 4.293 1 96.75 77 GLU A O 1
ATOM 637 N N . ILE A 1 78 ? -6.344 -11.203 3.439 1 96.94 78 ILE A N 1
ATOM 638 C CA . ILE A 1 78 ? -5.441 -10.133 3.846 1 96.94 78 ILE A CA 1
ATOM 639 C C . ILE A 1 78 ? -5.789 -8.852 3.09 1 96.94 78 ILE A C 1
ATOM 641 O O . ILE A 1 78 ? -5.703 -7.754 3.645 1 96.94 78 ILE A O 1
ATOM 645 N N . PHE A 1 79 ? -6.203 -8.938 1.844 1 96.56 79 PHE A N 1
ATOM 646 C CA . PHE A 1 79 ? -6.562 -7.754 1.065 1 96.56 79 PHE A CA 1
ATOM 647 C C . PHE A 1 79 ? -7.844 -7.125 1.599 1 96.56 79 PHE A C 1
ATOM 649 O O . PHE A 1 79 ? -7.984 -5.898 1.602 1 96.56 79 PHE A O 1
ATOM 656 N N . SER A 1 80 ? -8.742 -8.008 2.027 1 96.38 80 SER A N 1
ATOM 657 C CA . SER A 1 80 ? -9.961 -7.492 2.637 1 96.38 80 SER A CA 1
ATOM 658 C C . SER A 1 80 ? -9.656 -6.691 3.898 1 96.38 80 SER A C 1
ATOM 660 O O . SER A 1 80 ? -10.172 -5.586 4.078 1 96.38 80 SER A O 1
ATOM 662 N N . THR A 1 81 ? -8.805 -7.227 4.695 1 95.81 81 THR A N 1
ATOM 663 C CA . THR A 1 81 ? -8.477 -6.547 5.949 1 95.81 81 THR A CA 1
ATOM 664 C C . THR A 1 81 ? -7.695 -5.266 5.684 1 95.81 81 THR A C 1
ATOM 666 O O . THR A 1 81 ? -7.914 -4.25 6.348 1 95.81 81 THR A O 1
ATOM 669 N N . VAL A 1 82 ? -6.773 -5.344 4.703 1 96.06 82 VAL A N 1
ATOM 670 C CA . VAL A 1 82 ? -5.984 -4.168 4.355 1 96.06 82 VAL A CA 1
ATOM 671 C C . VAL A 1 82 ? -6.898 -3.08 3.793 1 96.06 82 VAL A C 1
ATOM 673 O O . VAL A 1 82 ? -6.77 -1.907 4.152 1 96.06 82 VAL A O 1
ATOM 676 N N . SER A 1 83 ? -7.816 -3.475 2.883 1 96.25 83 SER A N 1
ATOM 677 C CA . SER A 1 83 ? -8.75 -2.512 2.303 1 96.25 83 SER A CA 1
ATOM 678 C C . SER A 1 83 ? -9.602 -1.854 3.381 1 96.25 83 SER A C 1
ATOM 680 O O . SER A 1 83 ? -9.852 -0.647 3.334 1 96.25 83 SER A O 1
ATOM 682 N N . GLU A 1 84 ? -10.039 -2.596 4.309 1 95.62 84 GLU A N 1
ATOM 683 C CA . GLU A 1 84 ? -10.844 -2.064 5.406 1 95.62 84 GLU A CA 1
ATOM 684 C C . GLU A 1 84 ? -10.039 -1.074 6.246 1 95.62 84 GLU A C 1
ATOM 686 O O . GLU A 1 84 ? -10.562 -0.039 6.664 1 95.62 84 GLU A O 1
ATOM 691 N N . TRP A 1 85 ? -8.875 -1.466 6.48 1 95.25 85 TRP A N 1
ATOM 692 C CA . TRP A 1 85 ? -7.98 -0.607 7.25 1 95.25 85 TRP A CA 1
ATOM 693 C C . TRP A 1 85 ? -7.762 0.725 6.543 1 95.25 85 TRP A C 1
ATOM 695 O O . TRP A 1 85 ? -7.871 1.788 7.156 1 95.25 85 TRP A O 1
ATOM 705 N N . ILE A 1 86 ? -7.465 0.697 5.262 1 95.38 86 ILE A N 1
ATOM 706 C CA . ILE A 1 86 ? -7.219 1.906 4.484 1 95.38 86 ILE A CA 1
ATOM 707 C C . ILE A 1 86 ? -8.492 2.74 4.41 1 95.38 86 ILE A C 1
ATOM 709 O O . ILE A 1 86 ? -8.445 3.973 4.43 1 95.38 86 ILE A O 1
ATOM 713 N N . ALA A 1 87 ? -9.641 2.09 4.32 1 95.38 87 ALA A N 1
ATOM 714 C CA . ALA A 1 87 ? -10.93 2.775 4.207 1 95.38 87 ALA A CA 1
ATOM 715 C C . ALA A 1 87 ? -11.156 3.713 5.391 1 95.38 87 ALA A C 1
ATOM 717 O O . ALA A 1 87 ? -11.859 4.719 5.266 1 95.38 87 ALA A O 1
ATOM 718 N N . GLU A 1 88 ? -10.586 3.42 6.488 1 94.38 88 GLU A N 1
ATOM 719 C CA . GLU A 1 88 ? -10.727 4.254 7.68 1 94.38 88 GLU A CA 1
ATOM 720 C C . GLU A 1 88 ? -10.164 5.652 7.445 1 94.38 88 GLU A C 1
ATOM 722 O O . GLU A 1 88 ? -10.633 6.621 8.039 1 94.38 88 GLU A O 1
ATOM 727 N N . TYR A 1 89 ? -9.133 5.738 6.602 1 93.94 89 TYR A N 1
ATOM 728 C CA . TYR A 1 89 ? -8.516 7.027 6.297 1 93.94 89 TYR A CA 1
ATOM 729 C C . TYR A 1 89 ? -9.375 7.824 5.324 1 93.94 89 TYR A C 1
ATOM 731 O O . TYR A 1 89 ? -9.195 9.039 5.176 1 93.94 89 TYR A O 1
ATOM 739 N N . GLY A 1 90 ? -10.234 7.203 4.676 1 91.62 90 GLY A N 1
ATOM 740 C CA . GLY A 1 90 ? -11.117 7.855 3.725 1 91.62 90 GLY A CA 1
ATOM 741 C C . GLY A 1 90 ? -12.43 8.312 4.34 1 91.62 90 GLY A C 1
ATOM 742 O O . GLY A 1 90 ? -13.258 8.93 3.666 1 91.62 90 GLY A O 1
ATOM 743 N N . GLU A 1 91 ? -12.742 7.977 5.527 1 85 91 GLU A N 1
ATOM 744 C CA . GLU A 1 91 ? -13.992 8.312 6.207 1 85 91 GLU A CA 1
ATOM 745 C C . GLU A 1 91 ? -13.898 9.672 6.895 1 85 91 GLU A C 1
ATOM 747 O O . GLU A 1 91 ? -12.812 10.086 7.312 1 85 91 GLU A O 1
ATOM 752 N N . MET B 1 1 ? -0.165 -0.655 -18.219 1 44.62 1 MET B N 1
ATOM 753 C CA . MET B 1 1 ? -0.457 -0.508 -16.797 1 44.62 1 MET B CA 1
ATOM 754 C C . MET B 1 1 ? -1.397 0.667 -16.547 1 44.62 1 MET B C 1
ATOM 756 O O . MET B 1 1 ? -1.149 1.775 -17.031 1 44.62 1 MET B O 1
ATOM 760 N N . ASN B 1 2 ? -2.654 0.438 -16.219 1 57.38 2 ASN B N 1
ATOM 761 C CA . ASN B 1 2 ? -3.678 1.475 -16.156 1 57.38 2 ASN B CA 1
ATOM 762 C C . ASN B 1 2 ? -3.297 2.572 -15.156 1 57.38 2 ASN B C 1
ATOM 764 O O . ASN B 1 2 ? -2.65 2.301 -14.148 1 57.38 2 ASN B O 1
ATOM 768 N N . LYS B 1 3 ? -3.148 3.852 -15.539 1 59.28 3 LYS B N 1
ATOM 769 C CA . LYS B 1 3 ? -2.826 5.062 -14.789 1 59.28 3 LYS B CA 1
ATOM 770 C C . LYS B 1 3 ? -3.311 4.961 -13.344 1 59.28 3 LYS B C 1
ATOM 772 O O . LYS B 1 3 ? -2.646 5.445 -12.43 1 59.28 3 LYS B O 1
ATOM 777 N N . LYS B 1 4 ? -4.441 4.352 -13.258 1 69.81 4 LYS B N 1
ATOM 778 C CA . LYS B 1 4 ? -5.016 4.219 -11.922 1 69.81 4 LYS B CA 1
ATOM 779 C C . LYS B 1 4 ? -4.133 3.352 -11.031 1 69.81 4 LYS B C 1
ATOM 781 O O . LYS B 1 4 ? -3.994 3.623 -9.836 1 69.81 4 LYS B O 1
ATOM 786 N N . PHE B 1 5 ? -3.322 2.525 -11.727 1 75.31 5 PHE B N 1
ATOM 787 C CA . PHE B 1 5 ? -2.447 1.617 -10.992 1 75.31 5 PHE B CA 1
ATOM 788 C C . PHE B 1 5 ? -1.229 2.357 -10.453 1 75.31 5 PHE B C 1
ATOM 790 O O . PHE B 1 5 ? -0.821 2.139 -9.312 1 75.31 5 PHE B O 1
ATOM 797 N N . VAL B 1 6 ? -0.89 3.344 -11.242 1 82.56 6 VAL B N 1
ATOM 798 C CA . VAL B 1 6 ? 0.333 4.055 -10.891 1 82.56 6 VAL B CA 1
ATOM 799 C C . VAL B 1 6 ? 0.084 4.926 -9.656 1 82.56 6 VAL B C 1
ATOM 801 O O . VAL B 1 6 ? 0.896 4.949 -8.734 1 82.56 6 VAL B O 1
ATOM 804 N N . VAL B 1 7 ? -1.093 5.562 -9.648 1 88.31 7 VAL B N 1
ATOM 805 C CA . VAL B 1 7 ? -1.421 6.449 -8.539 1 88.31 7 VAL B CA 1
ATOM 806 C C . VAL B 1 7 ? -1.616 5.633 -7.262 1 88.31 7 VAL B C 1
ATOM 808 O O . VAL B 1 7 ? -1.107 6 -6.199 1 88.31 7 VAL B O 1
ATOM 811 N N . HIS B 1 8 ? -2.246 4.527 -7.402 1 90.44 8 HIS B N 1
ATOM 812 C CA . HIS B 1 8 ? -2.5 3.672 -6.246 1 90.44 8 HIS B CA 1
ATOM 813 C C . HIS B 1 8 ? -1.201 3.096 -5.691 1 90.44 8 HIS B C 1
ATOM 815 O O . HIS B 1 8 ? -0.989 3.092 -4.477 1 90.44 8 HIS B O 1
ATOM 821 N N . ALA B 1 9 ? -0.339 2.779 -6.633 1 90.44 9 ALA B N 1
ATOM 822 C CA . ALA B 1 9 ? 0.946 2.232 -6.203 1 90.44 9 ALA B CA 1
ATOM 823 C C . ALA B 1 9 ? 1.761 3.277 -5.445 1 90.44 9 ALA B C 1
ATOM 825 O O . ALA B 1 9 ? 2.428 2.955 -4.457 1 90.44 9 ALA B O 1
ATOM 826 N N . ARG B 1 10 ? 1.726 4.504 -5.859 1 92.31 10 ARG B N 1
ATOM 827 C CA . ARG B 1 10 ? 2.441 5.586 -5.188 1 92.31 10 ARG B CA 1
ATOM 828 C C . ARG B 1 10 ? 1.907 5.801 -3.775 1 92.31 10 ARG B C 1
ATOM 830 O O . ARG B 1 10 ? 2.682 6.016 -2.84 1 92.31 10 ARG B O 1
ATOM 837 N N . VAL B 1 11 ? 0.608 5.75 -3.682 1 95.5 11 VAL B N 1
ATOM 838 C CA . VAL B 1 11 ? -0.025 5.945 -2.381 1 9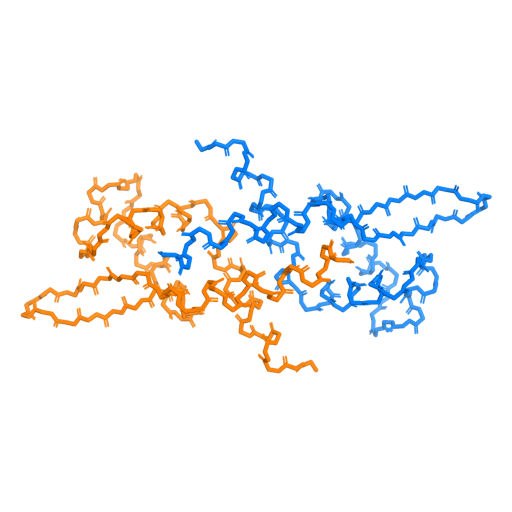5.5 11 VAL B CA 1
ATOM 839 C C . VAL B 1 11 ? 0.328 4.785 -1.454 1 95.5 11 VAL B C 1
ATOM 841 O O . VAL B 1 11 ? 0.661 4.996 -0.285 1 95.5 11 VAL B O 1
ATOM 844 N N . LEU B 1 12 ? 0.299 3.578 -2.018 1 94.75 12 LEU B N 1
ATOM 845 C CA . LEU B 1 12 ? 0.676 2.412 -1.227 1 94.75 12 LEU B CA 1
ATOM 846 C C . LEU B 1 12 ? 2.105 2.543 -0.713 1 94.75 12 LEU B C 1
ATOM 848 O O . LEU B 1 12 ? 2.371 2.301 0.467 1 94.75 12 LEU B O 1
ATOM 852 N N . LYS B 1 13 ? 2.973 2.936 -1.581 1 93.69 13 LYS B N 1
ATOM 853 C CA . LYS B 1 13 ? 4.375 3.115 -1.214 1 93.69 13 LYS B CA 1
ATOM 854 C C . LYS B 1 13 ? 4.523 4.172 -0.123 1 93.69 13 LYS B C 1
ATOM 856 O O . LYS B 1 13 ? 5.293 3.988 0.823 1 93.69 13 LYS B O 1
ATOM 861 N N . ALA B 1 14 ? 3.807 5.188 -0.254 1 95.5 14 ALA B N 1
ATOM 862 C CA . ALA B 1 14 ? 3.865 6.266 0.727 1 95.5 14 ALA B CA 1
ATOM 863 C C . ALA B 1 14 ? 3.395 5.789 2.098 1 95.5 14 ALA B C 1
ATOM 865 O O . ALA B 1 14 ? 3.934 6.203 3.125 1 95.5 14 ALA B O 1
ATOM 866 N N . MET B 1 15 ? 2.449 4.895 2.137 1 94.5 15 MET B N 1
ATOM 867 C CA . MET B 1 15 ? 1.84 4.418 3.375 1 94.5 15 MET B CA 1
ATOM 868 C C . MET B 1 15 ? 2.654 3.281 3.979 1 94.5 15 MET B C 1
ATOM 870 O O . MET B 1 15 ? 2.371 2.83 5.09 1 94.5 15 MET B O 1
ATOM 874 N N . SER B 1 16 ? 3.6 2.766 3.258 1 93.62 16 SER B N 1
ATOM 875 C CA . SER B 1 16 ? 4.293 1.558 3.689 1 93.62 16 SER B CA 1
ATOM 876 C C . SER B 1 16 ? 5.379 1.88 4.711 1 93.62 16 SER B C 1
ATOM 878 O O . SER B 1 16 ? 6.016 0.975 5.254 1 93.62 16 SER B O 1
ATOM 880 N N . ASP B 1 17 ? 5.605 3.131 5.074 1 94.31 17 ASP B N 1
ATOM 881 C CA . ASP B 1 17 ? 6.602 3.582 6.039 1 94.31 17 ASP B CA 1
ATOM 882 C C . ASP B 1 17 ? 5.957 3.893 7.391 1 94.31 17 ASP B C 1
ATOM 884 O O . ASP B 1 17 ? 4.945 4.59 7.453 1 94.31 17 ASP B O 1
ATOM 888 N N . GLU B 1 18 ? 6.59 3.432 8.406 1 92.56 18 GLU B N 1
ATOM 889 C CA . GLU B 1 18 ? 6.02 3.553 9.742 1 92.56 18 GLU B CA 1
ATOM 890 C C . GLU B 1 18 ? 5.867 5.016 10.148 1 92.56 18 GLU B C 1
ATOM 892 O O . GLU B 1 18 ? 4.859 5.402 10.742 1 92.56 18 GLU B O 1
ATOM 897 N N . ASN B 1 19 ? 6.863 5.758 9.906 1 94.94 19 ASN B N 1
ATOM 898 C CA . ASN B 1 19 ? 6.801 7.172 10.258 1 94.94 19 ASN B CA 1
ATOM 899 C C . ASN B 1 19 ? 5.715 7.898 9.469 1 94.94 19 ASN B C 1
ATOM 901 O O . ASN B 1 19 ? 5.004 8.742 10.016 1 94.94 19 ASN B O 1
ATOM 905 N N . ARG B 1 20 ? 5.609 7.598 8.273 1 96.5 20 ARG B N 1
ATOM 906 C CA . ARG B 1 20 ? 4.566 8.219 7.465 1 96.5 20 ARG B CA 1
ATOM 907 C C . ARG B 1 20 ? 3.182 7.789 7.93 1 96.5 20 ARG B C 1
ATOM 909 O O . ARG B 1 20 ? 2.232 8.57 7.879 1 96.5 20 ARG B O 1
ATOM 916 N N . LEU B 1 21 ? 3.035 6.562 8.375 1 95.06 21 LEU B N 1
ATOM 917 C CA . LEU B 1 21 ? 1.759 6.125 8.93 1 95.06 21 LEU B CA 1
ATOM 918 C C . LEU B 1 21 ? 1.414 6.91 10.195 1 95.06 21 LEU B C 1
ATOM 920 O O . LEU B 1 21 ? 0.249 7.238 10.422 1 95.06 21 LEU B O 1
ATOM 924 N N . ARG B 1 22 ? 2.398 7.141 10.93 1 95.19 22 ARG B N 1
ATOM 925 C CA . ARG B 1 22 ? 2.184 7.938 12.133 1 95.19 22 ARG B CA 1
ATOM 926 C C . ARG B 1 22 ? 1.695 9.336 11.781 1 95.19 22 ARG B C 1
ATOM 928 O O . ARG B 1 22 ? 0.772 9.852 12.414 1 95.19 22 ARG B O 1
ATOM 935 N N . ILE B 1 23 ? 2.326 9.898 10.82 1 97.75 23 ILE B N 1
ATOM 936 C CA . ILE B 1 23 ? 1.921 11.219 10.359 1 97.75 23 ILE B CA 1
ATOM 937 C C . ILE B 1 23 ? 0.466 11.18 9.898 1 97.75 23 ILE B C 1
ATOM 939 O O . ILE B 1 23 ? -0.335 12.039 10.281 1 97.75 23 ILE B O 1
ATOM 943 N N . LEU B 1 24 ? 0.124 10.25 9.117 1 97.38 24 LEU B N 1
ATOM 944 C CA . LEU B 1 24 ? -1.231 10.125 8.594 1 97.38 24 LEU B CA 1
ATOM 945 C C . LEU B 1 24 ? -2.238 9.945 9.727 1 97.38 24 LEU B C 1
ATOM 947 O O . LEU B 1 24 ? -3.35 10.477 9.672 1 97.38 24 LEU B O 1
ATOM 951 N N . ASP B 1 25 ? -1.851 9.188 10.695 1 96 25 ASP B N 1
ATOM 952 C CA . ASP B 1 25 ? -2.736 8.969 11.836 1 96 25 ASP B CA 1
ATOM 953 C C . ASP B 1 25 ? -3.039 10.273 12.562 1 96 25 ASP B C 1
ATOM 955 O O . ASP B 1 25 ? -4.176 10.516 12.969 1 96 25 ASP B O 1
ATOM 959 N N . LEU B 1 26 ? -2.062 11.07 12.742 1 97.5 26 LEU B N 1
ATOM 960 C CA . LEU B 1 26 ? -2.271 12.383 13.344 1 97.5 26 LEU B CA 1
ATOM 961 C C . LEU B 1 26 ? -3.23 13.219 12.5 1 97.5 26 LEU B C 1
ATOM 963 O O . LEU B 1 26 ? -4.141 13.852 13.039 1 97.5 26 LEU B O 1
ATOM 967 N N . LEU B 1 27 ? -3.072 13.133 11.227 1 97.88 27 LEU B N 1
ATOM 968 C CA . LEU B 1 27 ? -3.846 13.969 10.305 1 97.88 27 LEU B CA 1
ATOM 969 C C . LEU B 1 27 ? -5.289 13.484 10.219 1 97.88 27 LEU B C 1
ATOM 971 O O . LEU B 1 27 ? -6.156 14.203 9.719 1 97.88 27 LEU B O 1
ATOM 975 N N . ARG B 1 28 ? -5.504 12.328 10.656 1 96.06 28 ARG B N 1
ATOM 976 C CA . ARG B 1 28 ? -6.883 11.852 10.742 1 96.06 28 ARG B CA 1
ATOM 977 C C . ARG B 1 28 ? -7.664 12.633 11.797 1 96.06 28 ARG B C 1
ATOM 979 O O . ARG B 1 28 ? -8.891 12.719 11.719 1 96.06 28 ARG B O 1
ATOM 986 N N . GLU B 1 29 ? -6.992 13.102 12.695 1 95.81 29 GLU B N 1
ATOM 987 C CA . GLU B 1 29 ? -7.633 13.781 13.82 1 95.81 29 GLU B CA 1
ATOM 988 C C . GLU B 1 29 ? -7.969 15.227 13.469 1 95.81 29 GLU B C 1
ATOM 990 O O . GLU B 1 29 ? -9.039 15.727 13.828 1 95.81 29 GLU B O 1
ATOM 995 N N . ARG B 1 30 ? -7.066 15.883 12.906 1 96.81 30 ARG B N 1
ATOM 996 C CA . ARG B 1 30 ?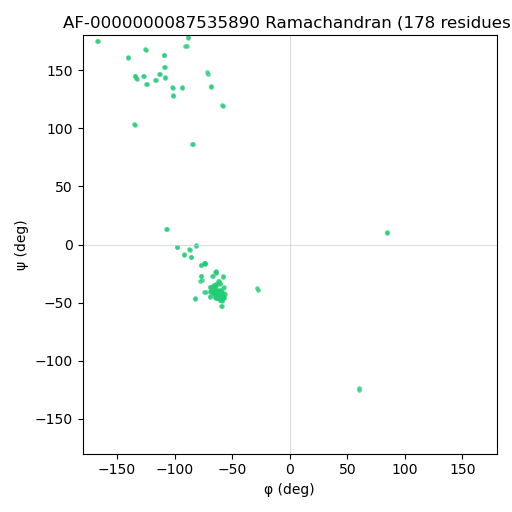 -7.195 17.281 12.523 1 96.81 30 ARG B CA 1
ATOM 997 C C . ARG B 1 30 ? -6.062 17.703 11.594 1 96.81 30 ARG B C 1
ATOM 999 O O . ARG B 1 30 ? -5.195 16.891 11.258 1 96.81 30 ARG B O 1
ATOM 1006 N N . GLU B 1 31 ? -6.133 18.922 11.094 1 97.81 31 GLU B N 1
ATOM 1007 C CA . GLU B 1 31 ? -5.012 19.516 10.359 1 97.81 31 GLU B CA 1
ATOM 1008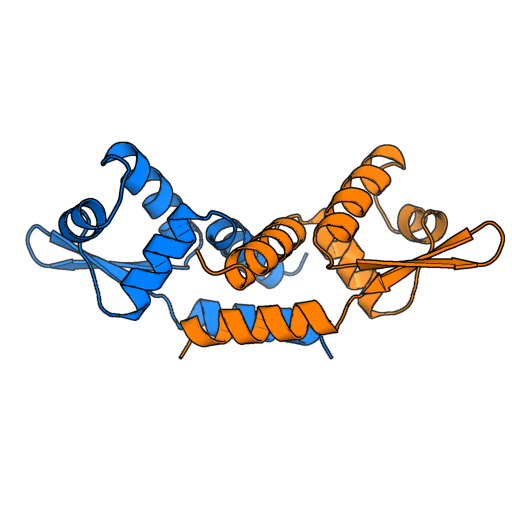 C C . GLU B 1 31 ? -3.854 19.844 11.289 1 97.81 31 GLU B C 1
ATOM 1010 O O . GLU B 1 31 ? -4.066 20.203 12.453 1 97.81 31 GLU B O 1
ATOM 1015 N N . TYR B 1 32 ? -2.625 19.719 10.773 1 98.19 32 TYR B N 1
ATOM 1016 C CA . TYR B 1 32 ? -1.415 20.094 11.492 1 98.19 32 TYR B CA 1
ATOM 1017 C C . TYR B 1 32 ? -0.494 20.922 10.609 1 98.19 32 TYR B C 1
ATOM 1019 O O . TYR B 1 32 ? -0.454 20.734 9.391 1 98.19 32 TYR B O 1
ATOM 1027 N N . ASN B 1 33 ? 0.127 21.891 11.219 1 97.62 33 ASN B N 1
ATOM 1028 C CA . ASN B 1 33 ? 1.245 22.484 10.492 1 97.62 33 ASN B CA 1
ATOM 1029 C C . ASN B 1 33 ? 2.555 21.766 10.797 1 97.62 33 ASN B C 1
ATOM 1031 O O . ASN B 1 33 ? 2.596 20.859 11.641 1 97.62 33 ASN B O 1
ATOM 1035 N N . ALA B 1 34 ? 3.654 22.094 10.047 1 96.31 34 ALA B N 1
ATOM 1036 C CA . ALA B 1 34 ? 4.922 21.375 10.156 1 96.31 34 ALA B CA 1
ATOM 1037 C C . ALA B 1 34 ? 5.438 21.391 11.594 1 96.31 34 ALA B C 1
ATOM 1039 O O . ALA B 1 34 ? 5.902 20.375 12.102 1 96.31 34 ALA B O 1
ATOM 1040 N N . SER B 1 35 ? 5.34 22.531 12.227 1 96.88 35 SER B N 1
ATOM 1041 C CA . SER B 1 35 ? 5.836 22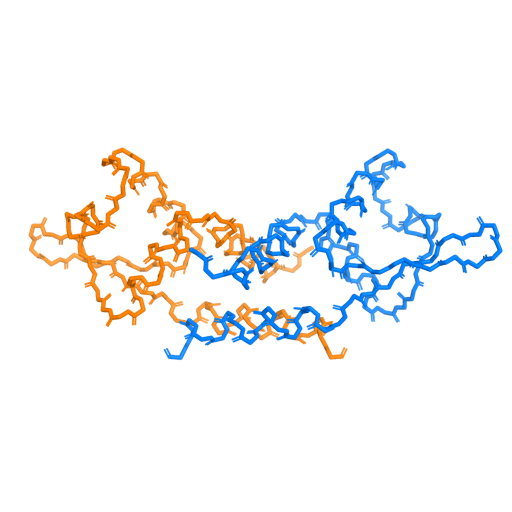.672 13.594 1 96.88 35 SER B CA 1
ATOM 1042 C C . SER B 1 35 ? 5.055 21.781 14.555 1 96.88 35 SER B C 1
ATOM 1044 O O . SER B 1 35 ? 5.645 21.125 15.422 1 96.88 35 SER B O 1
ATOM 1046 N N . GLU B 1 36 ? 3.756 21.781 14.453 1 98.06 36 GLU B N 1
ATOM 1047 C CA . GLU B 1 36 ? 2.904 20.938 15.281 1 98.06 36 GLU B CA 1
ATOM 1048 C C . GLU B 1 36 ? 3.211 19.453 15.062 1 98.06 36 GLU B C 1
ATOM 1050 O O . GLU B 1 36 ? 3.262 18.688 16.016 1 98.06 36 GLU B O 1
ATOM 1055 N N . LEU B 1 37 ? 3.387 19.047 13.781 1 98.12 37 LEU B N 1
ATOM 1056 C CA . LEU B 1 37 ? 3.734 17.672 13.461 1 98.12 37 LEU B CA 1
ATOM 1057 C C . LEU B 1 37 ? 5.074 17.281 14.086 1 98.12 37 LEU B C 1
ATOM 1059 O O . LEU B 1 37 ? 5.211 16.203 14.664 1 98.12 37 LEU B O 1
ATOM 1063 N N . LEU B 1 38 ? 6.023 18.219 13.922 1 97.69 38 LEU B N 1
ATOM 1064 C CA . LEU B 1 38 ? 7.363 17.969 14.438 1 97.69 38 LEU B CA 1
ATOM 1065 C C . LEU B 1 38 ? 7.324 17.703 15.938 1 97.69 38 LEU B C 1
ATOM 1067 O O . LEU B 1 38 ? 8.031 16.828 16.438 1 97.69 38 LEU B O 1
ATOM 1071 N N . ASP B 1 39 ? 6.469 18.391 16.641 1 97.88 39 ASP B N 1
ATOM 1072 C CA . ASP B 1 39 ? 6.32 18.266 18.094 1 97.88 39 ASP B CA 1
ATOM 1073 C C . ASP B 1 39 ? 5.828 16.859 18.469 1 97.88 39 ASP B C 1
ATOM 1075 O O . ASP B 1 39 ? 6.031 16.422 19.594 1 97.88 39 ASP B O 1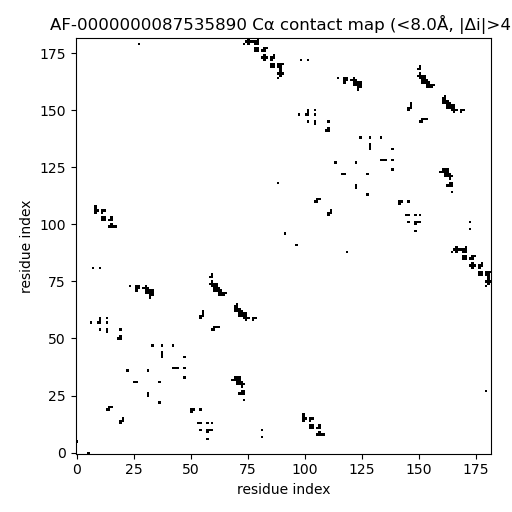
ATOM 1079 N N . GLU B 1 40 ? 5.188 16.203 17.562 1 97.44 40 GLU B N 1
ATOM 1080 C CA . GLU B 1 40 ? 4.594 14.898 17.828 1 97.44 40 GLU B CA 1
ATOM 1081 C C . GLU B 1 40 ? 5.496 13.766 17.344 1 97.44 40 GLU B C 1
ATOM 1083 O O . GLU B 1 40 ? 5.168 12.594 17.516 1 97.44 40 GLU B O 1
ATOM 1088 N N . MET B 1 41 ? 6.625 14.094 16.734 1 96.94 41 MET B N 1
ATOM 1089 C CA . MET B 1 41 ? 7.496 13.094 16.141 1 96.94 41 MET B CA 1
ATOM 1090 C C . MET B 1 41 ? 8.781 12.938 16.938 1 96.94 41 MET B C 1
ATOM 1092 O O . MET B 1 41 ? 9.094 13.773 17.781 1 96.94 41 MET B O 1
ATOM 1096 N N . ASP B 1 42 ? 9.422 11.844 16.656 1 96.44 42 ASP B N 1
ATOM 1097 C CA . ASP B 1 42 ? 10.68 11.555 17.344 1 96.44 42 ASP B CA 1
ATOM 1098 C C . ASP B 1 42 ? 11.867 11.734 16.406 1 96.44 42 ASP B C 1
ATOM 1100 O O . ASP B 1 42 ? 12.953 11.219 16.656 1 96.44 42 ASP B O 1
ATOM 1104 N N . PHE B 1 43 ? 11.672 12.336 15.297 1 95.75 43 PHE B N 1
ATOM 1105 C CA . PHE B 1 43 ? 12.719 12.625 14.328 1 95.75 43 PHE B CA 1
ATOM 1106 C C . PHE B 1 43 ? 12.758 14.117 14 1 95.75 43 PHE B C 1
ATOM 1108 O O . PHE B 1 43 ? 11.844 14.859 14.367 1 95.75 43 PHE B O 1
ATOM 1115 N N . GLY B 1 44 ? 13.734 14.648 13.359 1 96.06 44 GLY B N 1
ATOM 1116 C CA . GLY B 1 44 ? 13.984 16.062 13.156 1 96.06 44 GLY B CA 1
ATOM 1117 C C . GLY B 1 44 ? 13.297 16.625 11.922 1 96.06 44 GLY B C 1
ATOM 1118 O O . GLY B 1 44 ? 12.672 15.875 11.164 1 96.06 44 GLY B O 1
ATOM 1119 N N . GLN B 1 45 ? 13.469 17.859 11.742 1 97.06 45 GLN B N 1
ATOM 1120 C CA . GLN B 1 45 ? 12.797 18.641 10.703 1 97.06 45 GLN B CA 1
ATOM 1121 C C . GLN B 1 45 ? 13.156 18.125 9.312 1 97.06 45 GLN B C 1
ATOM 1123 O O . GLN B 1 45 ? 12.297 18.078 8.422 1 97.06 45 GLN B O 1
ATOM 1128 N N . SER B 1 46 ? 14.352 17.875 9.133 1 98.12 46 SER B N 1
ATOM 1129 C CA . SER B 1 46 ? 14.758 17.391 7.82 1 98.12 46 SER B CA 1
ATOM 1130 C C . SER B 1 46 ? 14.031 16.094 7.453 1 98.12 46 SER B C 1
ATOM 1132 O O . SER B 1 46 ? 13.57 15.945 6.316 1 98.12 46 SER B O 1
ATOM 1134 N N . THR B 1 47 ? 13.938 15.156 8.406 1 97.81 47 THR B N 1
ATOM 1135 C CA . THR B 1 47 ? 13.25 13.891 8.203 1 97.81 47 THR B CA 1
ATOM 1136 C C . THR B 1 47 ? 11.758 14.117 7.977 1 97.81 47 THR B C 1
ATOM 1138 O O . THR B 1 47 ? 11.156 13.508 7.086 1 97.81 47 THR B O 1
ATOM 1141 N N . LEU B 1 48 ? 11.18 14.977 8.75 1 98.12 48 LEU B N 1
ATOM 1142 C CA . LEU B 1 48 ? 9.773 15.312 8.562 1 98.12 48 LEU B CA 1
ATOM 1143 C C . LEU B 1 48 ? 9.531 15.852 7.156 1 98.12 48 LEU B C 1
ATOM 1145 O O . LEU B 1 48 ? 8.586 15.445 6.48 1 98.12 48 LEU B O 1
ATOM 1149 N N . SER B 1 49 ? 10.391 16.734 6.746 1 97.69 49 SER B N 1
ATOM 1150 C CA . SER B 1 49 ? 10.258 17.328 5.422 1 97.69 49 SER B CA 1
ATOM 1151 C C . SER B 1 49 ? 10.32 16.266 4.328 1 97.69 49 SER B C 1
ATOM 1153 O O . SER B 1 49 ? 9.539 16.312 3.375 1 97.69 49 SER B O 1
ATOM 1155 N N . HIS B 1 50 ? 11.211 15.406 4.5 1 98.31 50 HIS B N 1
ATOM 1156 C CA . HIS B 1 50 ? 11.344 14.305 3.553 1 98.31 50 HIS B CA 1
ATOM 1157 C C . HIS B 1 50 ? 10.062 13.477 3.484 1 98.31 50 HIS B C 1
ATOM 1159 O O . HIS B 1 50 ? 9.531 13.242 2.398 1 98.31 50 HIS B O 1
ATOM 1165 N N . HIS B 1 51 ? 9.57 13.016 4.645 1 98.06 51 HIS B N 1
ATOM 1166 C CA . HIS B 1 51 ? 8.336 12.227 4.68 1 98.06 51 HIS B CA 1
ATOM 1167 C C . HIS B 1 51 ? 7.164 13.016 4.105 1 98.06 51 HIS B C 1
ATOM 1169 O O . HIS B 1 51 ? 6.355 12.469 3.355 1 98.06 51 HIS B O 1
ATOM 1175 N N . MET B 1 52 ? 7.105 14.273 4.418 1 98.19 52 MET B N 1
ATOM 1176 C CA . MET B 1 52 ? 6.008 15.117 3.945 1 98.19 52 MET B CA 1
ATOM 1177 C C . MET B 1 52 ? 6.062 15.281 2.432 1 98.19 52 MET B C 1
ATOM 1179 O O . MET B 1 52 ? 5.027 15.281 1.765 1 98.19 52 MET B O 1
ATOM 1183 N N . ARG B 1 53 ? 7.238 15.453 1.941 1 98.31 53 ARG B N 1
ATOM 1184 C CA . ARG B 1 53 ? 7.391 15.547 0.493 1 98.31 53 ARG B CA 1
ATOM 1185 C C . ARG B 1 53 ? 6.844 14.305 -0.196 1 98.31 53 ARG B C 1
ATOM 1187 O O . ARG B 1 53 ? 6.113 14.398 -1.186 1 98.31 53 ARG B O 1
ATOM 1194 N N . ILE B 1 54 ? 7.152 13.164 0.268 1 98 54 ILE B N 1
ATOM 1195 C CA . ILE B 1 54 ? 6.703 11.898 -0.294 1 98 54 ILE B CA 1
ATOM 1196 C C . ILE B 1 54 ? 5.18 11.797 -0.199 1 98 54 ILE B C 1
ATOM 1198 O O . ILE B 1 54 ? 4.512 11.438 -1.17 1 98 54 ILE B O 1
ATOM 1202 N N . LEU B 1 55 ? 4.594 12.133 0.95 1 98.44 55 LEU B N 1
ATOM 1203 C CA . LEU B 1 55 ? 3.156 12.047 1.185 1 98.44 55 LEU B CA 1
ATOM 1204 C C . LEU B 1 55 ? 2.4 13.016 0.277 1 98.44 55 LEU B C 1
ATOM 1206 O O . LEU B 1 55 ? 1.341 12.672 -0.253 1 98.44 55 LEU B O 1
ATOM 1210 N N . LEU B 1 56 ? 3.004 14.203 0.1 1 98.38 56 LEU B N 1
ATOM 1211 C CA . LEU B 1 56 ? 2.398 15.211 -0.766 1 98.38 56 LEU B CA 1
ATOM 1212 C C . LEU B 1 56 ? 2.465 14.781 -2.227 1 98.38 56 LEU B C 1
ATOM 1214 O O . LEU B 1 56 ? 1.467 14.859 -2.947 1 98.38 56 LEU B O 1
ATOM 1218 N N . GLN B 1 57 ? 3.572 14.297 -2.646 1 97.62 57 GLN B N 1
ATOM 1219 C CA . GLN B 1 57 ? 3.766 13.867 -4.027 1 97.62 57 GLN B CA 1
ATOM 1220 C C . GLN B 1 57 ? 2.867 12.688 -4.367 1 97.62 57 GLN B C 1
ATOM 1222 O O . GLN B 1 57 ? 2.387 12.562 -5.496 1 97.62 57 GLN B O 1
ATOM 1227 N N . ALA B 1 58 ? 2.65 11.828 -3.412 1 97.19 58 ALA B N 1
ATOM 1228 C CA . ALA B 1 58 ? 1.801 10.656 -3.605 1 97.19 58 ALA B CA 1
ATOM 1229 C C . ALA B 1 58 ? 0.327 11.047 -3.648 1 97.19 58 ALA B C 1
ATOM 1231 O O . ALA B 1 58 ? -0.524 10.242 -4.039 1 97.19 58 ALA B O 1
ATOM 1232 N N . GLY B 1 59 ? 0.003 12.219 -3.209 1 97.56 59 GLY B N 1
ATOM 1233 C CA . GLY B 1 59 ? -1.375 12.68 -3.154 1 97.56 59 GLY B CA 1
ATOM 1234 C C . GLY B 1 59 ? -2.104 12.242 -1.899 1 97.56 59 GLY B C 1
ATOM 1235 O O . GLY B 1 59 ? -3.324 12.383 -1.8 1 97.56 59 GLY B O 1
ATOM 1236 N N . ALA B 1 60 ? -1.468 11.711 -0.936 1 98.06 60 ALA B N 1
ATOM 1237 C CA . ALA B 1 60 ? -2.062 11.203 0.298 1 98.06 60 ALA B CA 1
ATOM 1238 C C . ALA B 1 60 ? -2.416 12.352 1.246 1 98.06 60 ALA B C 1
ATOM 1240 O O . ALA B 1 60 ? -3.32 12.219 2.074 1 98.06 60 ALA B O 1
ATOM 1241 N N . VAL B 1 61 ? -1.662 13.453 1.101 1 98.56 61 VAL B N 1
ATOM 1242 C CA . VAL B 1 61 ? -1.808 14.617 1.97 1 98.56 61 VAL B CA 1
ATOM 1243 C C . VAL B 1 61 ? -2.004 15.875 1.124 1 98.56 61 VAL B C 1
ATOM 1245 O O . VAL B 1 61 ? -1.457 15.977 0.023 1 98.56 61 VAL B O 1
ATOM 1248 N N . LYS B 1 62 ? -2.775 16.75 1.599 1 98.38 62 LYS B N 1
ATOM 1249 C CA . LYS B 1 62 ? -2.971 18.062 0.989 1 98.38 62 LYS B CA 1
ATOM 1250 C C . LYS B 1 62 ? -2.324 19.156 1.829 1 98.38 62 LYS B C 1
ATOM 1252 O O . LYS B 1 62 ? -2.201 19.016 3.049 1 98.38 62 LYS B O 1
ATOM 1257 N N . ALA B 1 63 ? -1.966 20.188 1.134 1 98.12 63 ALA B N 1
ATOM 1258 C CA . ALA B 1 63 ? -1.375 21.328 1.812 1 98.12 63 ALA B CA 1
ATOM 1259 C C . ALA B 1 63 ? -2.152 22.609 1.505 1 98.12 63 ALA B C 1
ATOM 1261 O O . ALA B 1 63 ? -2.607 22.812 0.376 1 98.12 63 ALA B O 1
ATOM 1262 N N . ARG B 1 64 ? -2.367 23.422 2.484 1 97.44 64 ARG B N 1
ATOM 1263 C CA . ARG B 1 64 ? -2.934 24.75 2.303 1 97.44 64 ARG B CA 1
ATOM 1264 C C . ARG B 1 64 ? -2.16 25.797 3.109 1 97.44 64 ARG B C 1
ATOM 1266 O O . ARG B 1 64 ? -1.707 25.516 4.219 1 97.44 64 ARG B O 1
ATOM 1273 N N . LYS B 1 65 ? -2.076 26.922 2.547 1 96.75 65 LYS B N 1
ATOM 1274 C CA . LYS B 1 65 ? -1.378 28.016 3.229 1 96.75 65 LYS B CA 1
ATOM 1275 C C . LYS B 1 65 ? -2.348 28.875 4.035 1 96.75 65 LYS B C 1
ATOM 1277 O O . LYS B 1 65 ? -3.453 29.172 3.576 1 96.75 65 LYS B O 1
ATOM 1282 N N . ASN B 1 66 ? -1.938 29.172 5.238 1 95.38 66 ASN B N 1
ATOM 1283 C CA . ASN B 1 66 ? -2.635 30.125 6.098 1 95.38 66 ASN B CA 1
ATOM 1284 C C . ASN B 1 66 ? -1.662 31.094 6.77 1 95.38 66 ASN B C 1
ATOM 1286 O O . ASN B 1 66 ? -1.09 30.781 7.812 1 95.38 66 ASN B O 1
ATOM 1290 N N . GLY B 1 67 ? -1.622 32.344 6.223 1 95.19 67 GLY B N 1
ATOM 1291 C CA . GLY B 1 67 ? -0.617 33.25 6.723 1 95.19 67 GLY B CA 1
ATOM 1292 C C . GLY B 1 67 ? 0.802 32.75 6.531 1 95.19 67 GLY B C 1
ATOM 1293 O O . GLY B 1 67 ? 1.202 32.438 5.414 1 95.19 67 GLY B O 1
ATOM 1294 N N . LYS B 1 68 ? 1.565 32.688 7.637 1 94.38 68 LYS B N 1
ATOM 1295 C CA . LYS B 1 68 ? 2.967 32.281 7.598 1 94.38 68 LYS B CA 1
ATOM 1296 C C . LYS B 1 68 ? 3.098 30.75 7.691 1 94.38 68 LYS B C 1
ATOM 1298 O O . LYS B 1 68 ? 4.195 30.219 7.543 1 94.38 68 LYS B O 1
ATOM 1303 N N . TRP B 1 69 ? 1.922 30.125 7.879 1 94.94 69 TRP B N 1
ATOM 1304 C CA . TRP B 1 69 ? 2.006 28.703 8.148 1 94.94 69 TRP B CA 1
ATOM 1305 C C . TRP B 1 69 ? 1.401 27.891 7.004 1 94.94 69 TRP B C 1
ATOM 1307 O O . TRP B 1 69 ? 0.485 28.359 6.324 1 94.94 69 TRP B O 1
ATOM 1317 N N . THR B 1 70 ? 1.976 26.719 6.77 1 96.88 70 THR B N 1
ATOM 1318 C CA . THR B 1 70 ? 1.379 25.719 5.902 1 96.88 70 THR B CA 1
ATOM 1319 C C . THR B 1 70 ? 0.707 24.625 6.727 1 96.88 70 THR B C 1
ATOM 1321 O O . THR B 1 70 ? 1.327 24.031 7.617 1 96.88 70 THR B O 1
ATOM 1324 N N . TYR B 1 71 ? -0.575 24.344 6.402 1 98.31 71 TYR B N 1
ATOM 1325 C CA . TYR B 1 71 ? -1.326 23.312 7.102 1 98.31 71 TYR B CA 1
ATOM 1326 C C . TYR B 1 71 ? -1.543 22.094 6.203 1 98.31 71 TYR B C 1
ATOM 1328 O O . TYR B 1 71 ? -1.785 22.25 5.004 1 98.31 71 TYR B O 1
ATOM 1336 N N . TYR B 1 72 ? -1.498 20.938 6.84 1 98.5 72 TYR B N 1
ATOM 1337 C CA . TYR B 1 72 ? -1.632 19.672 6.133 1 98.5 72 TYR B CA 1
ATOM 1338 C C . TYR B 1 72 ? -2.877 18.922 6.59 1 98.5 72 TYR B C 1
ATOM 1340 O O . TYR B 1 72 ? -3.227 18.953 7.773 1 98.5 72 TYR B O 1
ATOM 1348 N N . SER B 1 73 ? -3.537 18.281 5.629 1 98.38 73 SER B N 1
ATOM 1349 C CA . SER B 1 73 ? -4.691 17.438 5.926 1 98.38 73 SER B CA 1
ATOM 1350 C C . SER B 1 73 ? -4.684 16.172 5.074 1 98.38 73 SER B C 1
ATOM 1352 O O . SER B 1 73 ? -3.98 16.094 4.062 1 98.38 73 SER B O 1
ATOM 1354 N N . LEU B 1 74 ? -5.43 15.188 5.527 1 97.81 74 LEU B N 1
ATOM 1355 C CA . LEU B 1 74 ? -5.57 13.953 4.766 1 97.81 74 LEU B CA 1
ATOM 1356 C C . LEU B 1 74 ? -6.352 14.188 3.477 1 97.81 74 LEU B C 1
ATOM 1358 O O . LEU B 1 74 ? -7.344 14.922 3.477 1 97.81 74 LEU B O 1
ATOM 1362 N N . ASN B 1 75 ? -5.867 13.625 2.398 1 97.62 75 ASN B N 1
ATOM 1363 C CA . ASN B 1 75 ? -6.688 13.531 1.194 1 97.62 75 ASN B CA 1
ATOM 1364 C C . ASN B 1 75 ? -7.602 12.312 1.231 1 97.62 75 ASN B C 1
ATOM 1366 O O . ASN B 1 75 ? -7.289 11.273 0.643 1 97.62 75 ASN B O 1
ATOM 1370 N N . LYS B 1 76 ? -8.711 12.453 1.808 1 96.94 76 LYS B N 1
ATOM 1371 C CA . LYS B 1 76 ? -9.602 11.336 2.107 1 96.94 76 LYS B CA 1
ATOM 1372 C C . LYS B 1 76 ? -10.039 10.625 0.83 1 96.94 76 LYS B C 1
ATOM 1374 O O . LYS B 1 76 ? -10.188 9.398 0.813 1 96.94 76 LYS B O 1
ATOM 1379 N N . GLU B 1 77 ? -10.172 11.359 -0.202 1 96.75 77 GLU B N 1
ATOM 1380 C CA . GLU B 1 77 ? -10.664 10.805 -1.459 1 96.75 77 GLU B CA 1
ATOM 1381 C C . GLU B 1 77 ? -9.719 9.734 -2 1 96.75 77 GLU B C 1
ATOM 1383 O O . GLU B 1 77 ? -10.164 8.688 -2.473 1 96.75 77 GLU B O 1
ATOM 1388 N N . ILE B 1 78 ? -8.484 10 -1.94 1 96.88 78 ILE B N 1
ATOM 1389 C CA . ILE B 1 78 ? -7.52 9.07 -2.52 1 96.88 78 ILE B CA 1
ATOM 1390 C C . ILE B 1 78 ? -7.523 7.762 -1.729 1 96.88 78 ILE B C 1
ATOM 1392 O O . ILE B 1 78 ? -7.375 6.684 -2.305 1 96.88 78 ILE B O 1
ATOM 1396 N N . PHE B 1 79 ? -7.707 7.801 -0.425 1 96.5 79 PHE B N 1
ATOM 1397 C CA . PHE B 1 79 ? -7.734 6.594 0.393 1 96.5 79 PHE B CA 1
ATOM 1398 C C . PHE B 1 79 ? -8.984 5.77 0.094 1 96.5 79 PHE B C 1
ATOM 1400 O O . PHE B 1 79 ? -8.93 4.539 0.104 1 96.5 79 PHE B O 1
ATOM 1407 N N . SER B 1 80 ? -10.07 6.5 -0.159 1 96.31 80 SER B N 1
ATOM 1408 C CA . SER B 1 80 ? -11.289 5.793 -0.544 1 96.31 80 SER B CA 1
ATOM 1409 C C . SER B 1 80 ? -11.094 5.035 -1.853 1 96.31 80 SER B C 1
ATOM 1411 O O . SER B 1 80 ? -11.461 3.859 -1.954 1 96.31 80 SER B O 1
ATOM 1413 N N . THR B 1 81 ? -10.492 5.684 -2.783 1 95.62 81 THR B N 1
ATOM 1414 C CA . THR B 1 81 ? -10.297 5.051 -4.082 1 95.62 81 THR B CA 1
ATOM 1415 C C . THR B 1 81 ? -9.297 3.902 -3.982 1 95.62 81 THR B C 1
ATOM 1417 O O . THR B 1 81 ? -9.484 2.855 -4.605 1 95.62 81 THR B O 1
ATOM 1420 N N . VAL B 1 82 ? -8.234 4.133 -3.189 1 95.88 82 VAL B N 1
ATOM 1421 C CA . VAL B 1 82 ? -7.223 3.09 -3.01 1 95.88 82 VAL B CA 1
ATOM 1422 C C . VAL B 1 82 ? -7.844 1.887 -2.305 1 95.88 82 VAL B C 1
ATOM 1424 O O . VAL B 1 82 ? -7.613 0.741 -2.697 1 95.88 82 VAL B O 1
ATOM 1427 N N . SER B 1 83 ? -8.625 2.154 -1.235 1 96.19 83 SER B N 1
ATOM 1428 C CA . SER B 1 83 ? -9.273 1.067 -0.51 1 96.19 83 SER B CA 1
ATOM 1429 C C . SER B 1 83 ? -10.203 0.276 -1.421 1 96.19 83 SER B C 1
ATOM 1431 O O . SER B 1 83 ? -10.258 -0.954 -1.347 1 96.19 83 SER B O 1
ATOM 1433 N N . GLU B 1 84 ? -10.922 0.93 -2.232 1 95.56 84 GLU B N 1
ATOM 1434 C CA . GLU B 1 84 ? -11.82 0.268 -3.174 1 95.56 84 GLU B CA 1
ATOM 1435 C C . GLU B 1 84 ? -11.047 -0.6 -4.16 1 95.56 84 GLU B C 1
ATOM 1437 O O . GLU B 1 84 ? -11.477 -1.709 -4.488 1 95.56 84 GLU B O 1
ATOM 1442 N N . TRP B 1 85 ? -10.016 -0.035 -4.605 1 95.12 85 TRP B N 1
ATOM 1443 C CA . TRP B 1 85 ? -9.156 -0.759 -5.535 1 95.12 85 TRP B CA 1
ATOM 1444 C C . TRP B 1 85 ? -8.609 -2.031 -4.898 1 95.12 85 TRP B C 1
ATOM 1446 O O . TRP B 1 85 ? -8.664 -3.107 -5.5 1 95.12 85 TRP B O 1
ATOM 1456 N N . ILE B 1 86 ? -8.086 -1.94 -3.697 1 95.38 86 ILE B N 1
ATOM 1457 C CA . ILE B 1 86 ? -7.523 -3.088 -2.994 1 95.38 86 ILE B CA 1
ATOM 1458 C C . ILE B 1 86 ? -8.625 -4.105 -2.699 1 95.38 86 ILE B C 1
ATOM 1460 O O . ILE B 1 86 ? -8.391 -5.312 -2.742 1 95.38 86 ILE B O 1
ATOM 1464 N N . ALA B 1 87 ? -9.828 -3.635 -2.389 1 95.31 87 ALA B N 1
ATOM 1465 C CA . ALA B 1 87 ? -10.953 -4.508 -2.055 1 95.31 87 ALA B CA 1
ATOM 1466 C C . ALA B 1 87 ? -11.242 -5.484 -3.191 1 95.31 87 ALA B C 1
ATOM 1468 O O . ALA B 1 87 ? -11.75 -6.586 -2.957 1 95.31 87 ALA B O 1
ATOM 1469 N N . GLU B 1 88 ? -10.93 -5.129 -4.379 1 94.31 88 GLU B N 1
ATOM 1470 C CA . GLU B 1 88 ? -11.148 -5.988 -5.539 1 94.31 88 GLU B CA 1
ATOM 1471 C C . GLU B 1 88 ? -10.352 -7.281 -5.43 1 94.31 88 GLU B C 1
ATOM 1473 O O . GLU B 1 88 ? -10.758 -8.32 -5.949 1 94.31 88 GLU B O 1
ATOM 1478 N N . TYR B 1 89 ? -9.18 -7.199 -4.781 1 93.94 89 TYR B N 1
ATOM 1479 C CA . TYR B 1 89 ? -8.336 -8.375 -4.609 1 93.94 89 TYR B CA 1
ATOM 1480 C C . TYR B 1 89 ? -8.867 -9.281 -3.514 1 93.94 89 TYR B C 1
ATOM 1482 O O . TYR B 1 89 ? -8.484 -10.453 -3.424 1 93.94 89 TYR B O 1
ATOM 1490 N N . GLY B 1 90 ? -9.68 -8.789 -2.705 1 91.69 90 GLY B N 1
ATOM 1491 C CA . GLY B 1 90 ? -10.266 -9.555 -1.618 1 91.69 90 GLY B CA 1
ATOM 1492 C C . GLY B 1 90 ? -11.578 -10.211 -1.992 1 91.69 90 GLY B C 1
ATOM 1493 O O . GLY B 1 90 ? -12.164 -10.938 -1.187 1 91.69 90 GLY B O 1
ATOM 1494 N N . GLU B 1 91 ? -12.164 -9.938 -3.096 1 85.19 91 GLU B N 1
ATOM 1495 C CA . GLU B 1 91 ? -13.445 -10.469 -3.539 1 85.19 91 GLU B CA 1
ATOM 1496 C C . GLU B 1 91 ? -13.281 -11.805 -4.254 1 85.19 91 GLU B C 1
ATOM 1498 O O . GLU B 1 91 ? -12.234 -12.07 -4.855 1 85.19 91 GLU B O 1
#

InterPro domains:
  IPR001845 HTH ArsR-type DNA-binding domain [PF01022] (17-62)
  IPR001845 HTH ArsR-type DNA-binding domain [PR00778] (12-27)
  IPR001845 HTH ArsR-type DNA-binding domain [PR00778] (44-59)
  IPR001845 HTH ArsR-type DNA-binding domain [PR00778] (59-74)
  IPR001845 HTH ArsR-type DNA-binding domain [PS50987] (1-91)
  IPR001845 HTH ArsR-type DNA-binding domain [SM00418] (10-91)
  IPR011991 ArsR-like helix-turn-helix domain [cd00090] (12-75)
  IPR036388 Winged helix-like DNA-binding domain superfamily [G3DSA:1.10.10.10] (2-89)
  IPR036390 Winged helix DNA-binding domain superfamily [SSF46785] (9-89)
  IPR051081 HTH-type Metal-responsive Transcriptional Regulators [PTHR33154] (9-86)